Protein AF-A0A924GYK0-F1 (afdb_monomer)

Mean predicted aligned error: 9.65 Å

Secondary structure (DSSP, 8-state):
--------------GGGGS-----SS-SS--HHHHHHHHHHHHHHTTHHHHHHHHTTTSPPP--PPPPPPSSS---HHHHHHHHHHHHHHHHHH-

Solvent-accessible surface area (backbone atoms only — not comparable to full-atom values): 6607 Å² total; per-residue (Å²): 135,89,80,84,83,75,84,82,79,77,85,67,82,69,66,68,80,78,50,93,71,91,82,71,92,73,67,92,67,79,65,50,93,70,47,52,64,54,52,54,49,50,40,58,77,69,40,43,69,62,52,56,54,61,75,49,61,94,52,89,85,82,82,84,88,77,80,84,74,77,91,76,77,80,90,49,69,71,55,52,54,56,52,52,55,52,50,52,52,53,48,67,75,72,106

Radius of gyration: 27.18 Å; Cα contacts (8 Å, |Δi|>4): 11; chains: 1; bounding box: 61×27×86 Å

Structure (mmCIF, N/CA/C/O backbone):
data_AF-A0A924GYK0-F1
#
_entry.id   AF-A0A924GYK0-F1
#
loop_
_atom_site.group_PDB
_atom_site.id
_atom_site.type_symbol
_atom_site.label_atom_id
_atom_site.label_alt_id
_atom_site.label_comp_id
_atom_site.label_asym_id
_atom_site.label_entity_id
_atom_site.label_seq_id
_atom_site.pdbx_PDB_ins_code
_atom_site.Cartn_x
_atom_site.Cartn_y
_atom_site.Cartn_z
_atom_site.occupancy
_atom_site.B_iso_or_equiv
_atom_site.auth_seq_id
_atom_site.auth_comp_id
_atom_site.auth_asym_id
_atom_site.auth_atom_id
_atom_site.pdbx_PDB_model_num
ATOM 1 N N . MET A 1 1 ? -33.830 -2.738 63.306 1.00 40.16 1 MET A N 1
ATOM 2 C CA . MET A 1 1 ? -34.699 -1.722 62.683 1.00 40.16 1 MET A CA 1
ATOM 3 C C . MET A 1 1 ? -34.170 -1.481 61.288 1.00 40.16 1 MET A C 1
ATOM 5 O O . MET A 1 1 ? -33.022 -1.102 61.124 1.00 40.16 1 MET A O 1
ATOM 9 N N . THR A 1 2 ? -34.965 -1.897 60.314 1.00 41.59 2 THR A N 1
ATOM 10 C CA . THR A 1 2 ? -34.747 -1.769 58.875 1.00 41.59 2 THR A CA 1
ATOM 11 C C . THR A 1 2 ? -34.800 -0.307 58.460 1.00 41.59 2 THR A C 1
ATOM 13 O O . THR A 1 2 ? -35.796 0.340 58.770 1.00 41.59 2 THR A O 1
ATOM 16 N N . ASP A 1 3 ? -33.826 0.167 57.688 1.00 38.78 3 ASP A N 1
ATOM 17 C CA . ASP A 1 3 ? -34.046 1.338 56.843 1.00 38.78 3 ASP A 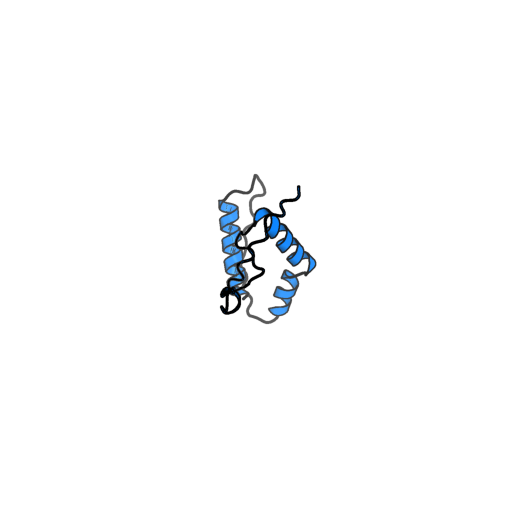CA 1
ATOM 18 C C . ASP A 1 3 ? -33.606 1.018 55.412 1.00 38.78 3 ASP A C 1
ATOM 20 O O . ASP A 1 3 ? -32.424 0.897 55.089 1.00 38.78 3 ASP A O 1
ATOM 24 N N . LYS A 1 4 ? -34.612 0.740 54.579 1.00 48.03 4 LYS A N 1
ATOM 25 C CA . LYS A 1 4 ? -34.498 0.616 53.128 1.00 48.03 4 LYS A CA 1
ATOM 26 C C . LYS A 1 4 ? -34.491 2.039 52.583 1.00 48.03 4 LYS A C 1
ATOM 28 O O . LYS A 1 4 ? -35.558 2.617 52.388 1.00 48.03 4 LYS A O 1
ATOM 33 N N . THR A 1 5 ? -33.319 2.591 52.296 1.00 41.81 5 THR A N 1
ATOM 34 C CA . THR A 1 5 ? -33.246 3.865 51.578 1.00 41.81 5 THR A CA 1
ATOM 35 C C . THR A 1 5 ? -33.668 3.632 50.130 1.00 41.81 5 THR A C 1
ATOM 37 O O . THR A 1 5 ? -33.025 2.900 49.377 1.00 41.81 5 THR A O 1
ATOM 40 N N . ALA A 1 6 ? -34.822 4.198 49.793 1.00 41.53 6 ALA A N 1
ATOM 41 C CA . ALA A 1 6 ? -35.544 4.012 48.550 1.00 41.53 6 ALA A CA 1
ATOM 42 C C . ALA A 1 6 ? -34.720 4.401 47.313 1.00 41.53 6 ALA A C 1
ATOM 44 O O . ALA A 1 6 ? -34.079 5.451 47.263 1.00 41.53 6 ALA A O 1
ATOM 45 N N . ALA A 1 7 ? -34.799 3.547 46.291 1.00 45.59 7 ALA A N 1
ATOM 46 C CA . ALA A 1 7 ? -34.376 3.845 44.935 1.00 45.59 7 ALA A CA 1
ATOM 47 C C . ALA A 1 7 ? -35.177 5.043 44.409 1.00 45.59 7 ALA A C 1
ATOM 49 O O . ALA A 1 7 ? -36.391 4.959 44.240 1.00 45.59 7 ALA A O 1
ATOM 50 N N . ASN A 1 8 ? -34.496 6.159 44.162 1.00 47.44 8 ASN A N 1
ATOM 51 C CA . ASN A 1 8 ? -35.094 7.328 43.534 1.00 47.44 8 ASN A CA 1
ATOM 52 C C . ASN A 1 8 ? -34.795 7.269 42.029 1.00 47.44 8 ASN A C 1
ATOM 54 O O . ASN A 1 8 ? -33.873 7.914 41.528 1.00 47.44 8 ASN A O 1
ATOM 58 N N . THR A 1 9 ? -35.534 6.416 41.315 1.00 50.16 9 THR A N 1
ATOM 59 C CA . THR A 1 9 ? -35.492 6.338 39.851 1.00 50.16 9 THR A CA 1
ATOM 60 C C . THR A 1 9 ? -36.303 7.501 39.289 1.00 50.16 9 THR A C 1
ATOM 62 O O . THR A 1 9 ? -37.510 7.409 39.091 1.00 50.16 9 THR A O 1
ATOM 65 N N . SER A 1 10 ? -35.637 8.628 39.046 1.00 52.41 10 SER A N 1
ATOM 66 C CA . SER A 1 10 ? -36.166 9.651 38.149 1.00 52.41 10 SER A CA 1
ATOM 67 C C . SER A 1 10 ? -36.164 9.071 36.734 1.00 52.41 10 SER A C 1
ATOM 69 O O . SER A 1 10 ? -35.122 9.039 36.079 1.00 52.41 10 SER A O 1
ATOM 71 N N . GLU A 1 11 ? -37.319 8.601 36.262 1.00 61.66 11 GLU A N 1
ATOM 72 C CA . GLU A 1 11 ? -37.545 8.322 34.843 1.00 61.66 11 GLU A CA 1
ATOM 73 C C . GLU A 1 11 ? -37.528 9.643 34.058 1.00 61.66 11 GLU A C 1
ATOM 75 O O . GLU A 1 11 ? -38.554 10.244 33.747 1.00 61.66 11 GLU A O 1
ATOM 80 N N . LYS A 1 12 ? -36.328 10.155 33.779 1.00 66.94 12 LYS A N 1
ATOM 81 C CA . LYS A 1 12 ? -36.128 11.168 32.745 1.00 66.94 12 LYS A CA 1
ATOM 82 C C . LYS A 1 12 ? -36.227 10.470 31.397 1.00 66.94 12 LYS A C 1
ATOM 84 O O . LYS A 1 12 ? -35.416 9.597 31.105 1.00 66.94 12 LYS A O 1
ATOM 89 N N . THR A 1 13 ? -37.194 10.877 30.579 1.00 74.94 13 THR A N 1
ATOM 90 C CA . THR A 1 13 ? -37.291 10.467 29.175 1.00 74.94 13 THR A CA 1
ATOM 91 C C . THR A 1 13 ? -35.947 10.704 28.484 1.00 74.94 13 THR A C 1
ATOM 93 O O . THR A 1 13 ? -35.474 11.841 28.417 1.00 74.94 13 THR A O 1
ATOM 96 N N . ASP A 1 14 ? -35.304 9.635 28.011 1.00 79.19 14 ASP A N 1
ATOM 97 C CA . ASP A 1 14 ? -34.033 9.737 27.299 1.00 79.19 14 ASP A CA 1
ATOM 98 C C . ASP A 1 14 ? -34.277 10.195 25.857 1.00 79.19 14 ASP A C 1
ATOM 100 O O . ASP A 1 14 ? -34.537 9.404 24.950 1.00 79.19 14 ASP A O 1
ATOM 104 N N . TYR A 1 15 ? -34.194 11.508 25.645 1.00 84.00 15 TYR A N 1
ATOM 105 C CA 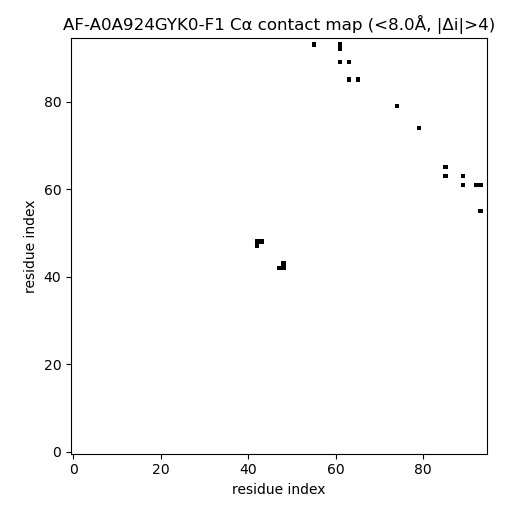. TYR A 1 15 ? -34.337 12.133 24.330 1.00 84.00 15 TYR A CA 1
ATOM 106 C C . TYR A 1 15 ? -33.225 11.742 23.343 1.00 84.00 15 TYR A C 1
ATOM 108 O O . TYR A 1 15 ? -33.316 12.090 22.171 1.00 84.00 15 TYR A O 1
ATOM 116 N N . ARG A 1 16 ? -32.175 11.012 23.756 1.00 81.12 16 ARG A N 1
ATOM 117 C CA . ARG A 1 16 ? -31.178 10.491 22.804 1.00 81.12 16 ARG A CA 1
ATOM 118 C C . ARG A 1 16 ? -31.802 9.540 21.788 1.00 81.12 16 ARG A C 1
ATOM 120 O O . ARG A 1 16 ? -31.389 9.558 20.635 1.00 81.12 16 ARG A O 1
ATOM 127 N N . ALA A 1 17 ? -32.815 8.771 22.191 1.00 82.19 17 ALA A N 1
ATOM 128 C CA . ALA A 1 17 ? -33.491 7.80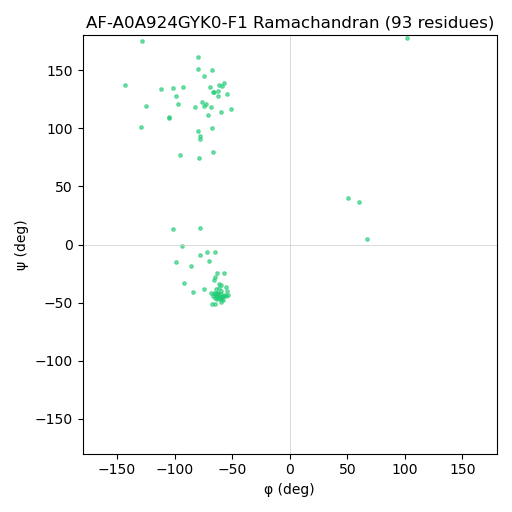8 21.324 1.00 82.19 17 ALA A CA 1
ATOM 129 C C . ALA A 1 17 ? -34.346 8.459 20.220 1.00 82.19 17 ALA A C 1
ATOM 131 O O . ALA A 1 17 ? -34.740 7.782 19.276 1.00 82.19 17 ALA A O 1
ATOM 132 N N . THR A 1 18 ? -34.639 9.762 20.319 1.00 88.19 18 THR A N 1
ATOM 133 C CA . THR A 1 18 ? -35.394 10.500 19.293 1.00 88.19 18 THR A CA 1
ATOM 134 C C . THR A 1 18 ? -34.490 11.200 18.274 1.00 88.19 18 THR A C 1
ATOM 136 O O . THR A 1 18 ? -34.990 11.836 17.346 1.00 88.19 18 THR A O 1
ATOM 139 N N . LEU A 1 19 ? -33.166 11.099 18.432 1.00 88.88 19 LEU A N 1
ATOM 140 C CA . LEU A 1 19 ? -32.178 11.716 17.554 1.00 88.88 19 LEU A CA 1
ATOM 141 C C . LEU A 1 19 ? -31.598 10.681 16.584 1.00 88.88 19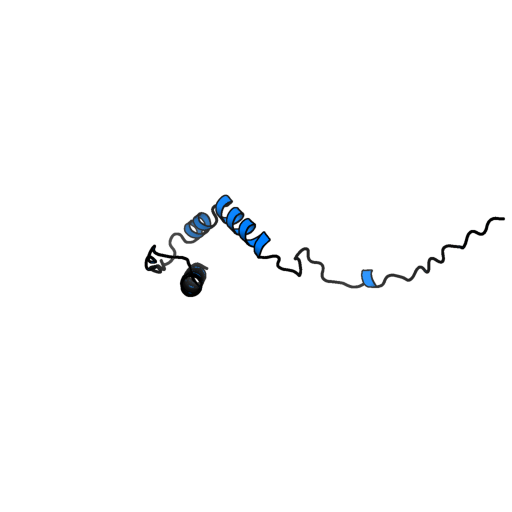 LEU A C 1
ATOM 143 O O . LEU A 1 19 ? -31.174 9.603 16.989 1.00 88.88 19 LEU A O 1
ATOM 147 N N . ASN A 1 20 ? -31.490 11.049 15.306 1.00 89.50 20 ASN A N 1
ATOM 148 C CA . ASN A 1 20 ? -30.796 10.245 14.295 1.00 89.50 20 ASN A CA 1
ATOM 149 C C . ASN A 1 20 ? -29.277 10.429 14.426 1.00 89.50 20 ASN A C 1
ATOM 151 O O . ASN A 1 20 ? -28.655 11.149 13.641 1.00 89.50 20 ASN A O 1
ATOM 155 N N . LEU A 1 21 ? -28.687 9.826 15.457 1.00 90.00 21 LEU A N 1
ATOM 156 C CA . LEU A 1 21 ? -27.240 9.826 15.645 1.00 90.00 21 LEU A CA 1
ATOM 157 C C . LEU A 1 21 ? -26.572 8.873 14.652 1.00 90.00 21 LEU A C 1
ATOM 159 O O . LEU A 1 21 ? -27.107 7.823 14.302 1.00 90.00 21 LEU A O 1
ATOM 163 N N . THR A 1 22 ? -25.385 9.252 14.188 1.00 90.31 22 THR A N 1
ATOM 164 C CA . THR A 1 22 ? -24.587 8.395 13.321 1.00 90.31 22 THR A CA 1
ATOM 165 C C . THR A 1 22 ? -23.928 7.297 14.146 1.00 90.31 22 THR A C 1
ATOM 167 O O . THR A 1 22 ? -23.161 7.564 15.070 1.00 90.31 22 THR A O 1
ATOM 170 N N . GLU A 1 23 ? -24.193 6.048 13.781 1.00 89.62 23 GLU A N 1
ATOM 171 C CA . GLU A 1 23 ? -23.532 4.881 14.355 1.00 89.62 23 GLU A CA 1
ATOM 172 C C . GLU A 1 23 ? -22.642 4.233 13.300 1.00 89.62 23 GLU A C 1
ATOM 174 O O . GLU A 1 23 ? -23.036 4.050 12.148 1.00 89.62 23 GLU A O 1
ATOM 179 N N . THR A 1 24 ? -21.408 3.905 13.680 1.00 94.62 24 THR A N 1
ATOM 180 C CA . THR A 1 24 ? -20.479 3.210 12.793 1.00 94.62 24 THR A CA 1
ATOM 181 C C . THR A 1 24 ? -19.634 2.213 13.576 1.00 94.62 24 THR A C 1
ATOM 183 O O . THR A 1 24 ? -19.126 2.552 14.647 1.00 94.62 24 THR A O 1
ATOM 186 N N . PRO A 1 25 ? -19.424 0.995 13.044 1.00 93.62 25 PRO A N 1
ATOM 187 C CA . PRO A 1 25 ? -18.454 0.064 13.606 1.00 93.62 25 PRO A CA 1
ATOM 188 C C . PRO A 1 25 ? -17.005 0.506 13.334 1.00 93.62 25 PRO A C 1
ATOM 190 O O . PRO A 1 25 ? -16.069 -0.128 13.821 1.00 93.62 25 PRO A O 1
ATOM 193 N N . PHE A 1 26 ? -16.790 1.562 12.536 1.00 94.19 26 PHE A N 1
ATOM 194 C CA . PHE A 1 26 ? -15.459 2.057 12.206 1.00 94.19 26 PHE A CA 1
ATOM 195 C C . PHE A 1 26 ? -14.784 2.680 13.441 1.00 94.19 26 PHE A C 1
ATOM 197 O O . PHE A 1 26 ? -15.273 3.681 13.973 1.00 94.19 26 PHE A O 1
ATOM 204 N N . PRO A 1 27 ? -13.644 2.134 13.902 1.00 93.38 27 PRO A N 1
ATOM 205 C CA . PRO A 1 27 ? -12.978 2.651 15.084 1.00 93.38 27 PRO A CA 1
ATOM 206 C C . PRO A 1 27 ? -12.376 4.028 14.799 1.00 93.38 27 PRO A C 1
ATOM 208 O O . PRO A 1 27 ? -11.684 4.223 13.802 1.00 93.38 27 PRO A O 1
ATOM 211 N N . MET A 1 28 ? -12.561 4.973 15.723 1.00 93.25 28 MET A N 1
ATOM 212 C CA . MET A 1 28 ? -11.953 6.305 15.598 1.00 93.25 28 MET A CA 1
ATOM 213 C C . MET A 1 28 ? -10.416 6.268 15.654 1.00 93.25 28 MET A C 1
ATOM 215 O O . MET A 1 28 ? -9.756 7.136 15.090 1.00 93.25 28 MET A O 1
ATOM 219 N N . ARG A 1 29 ? -9.825 5.279 16.343 1.00 94.56 29 ARG A N 1
ATOM 220 C CA . ARG A 1 29 ? -8.369 5.073 16.372 1.00 94.56 29 ARG A CA 1
ATOM 221 C C . ARG A 1 29 ? -7.951 4.086 15.289 1.00 94.56 29 ARG A C 1
ATOM 223 O O . ARG A 1 29 ? -8.538 3.017 15.163 1.00 94.56 29 ARG A O 1
ATOM 230 N N . GL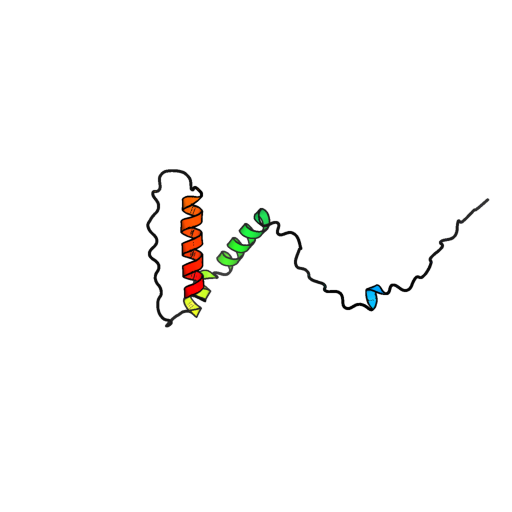Y A 1 30 ? -6.878 4.422 14.575 1.00 93.38 30 GLY A N 1
ATOM 231 C CA . GLY A 1 30 ? -6.349 3.590 13.498 1.00 93.38 30 GLY A CA 1
ATOM 232 C C . GLY A 1 30 ? -5.805 2.239 13.968 1.00 93.38 30 GLY A C 1
ATOM 233 O O . GLY A 1 30 ? -6.204 1.226 13.411 1.00 93.38 30 GLY A O 1
ATOM 234 N N . ASP A 1 31 ? -4.918 2.225 14.975 1.00 94.94 31 ASP A N 1
ATOM 235 C CA . ASP A 1 31 ? -4.128 1.044 15.406 1.00 94.94 31 ASP A CA 1
ATOM 236 C C . ASP A 1 31 ? -3.404 0.344 14.230 1.00 94.94 31 ASP A C 1
ATOM 238 O O . ASP A 1 31 ? -3.352 -0.883 14.126 1.00 94.94 31 ASP A O 1
ATOM 242 N N . LEU A 1 32 ? -2.870 1.159 13.306 1.00 96.19 32 LEU A N 1
ATOM 243 C CA . LEU A 1 32 ? -2.306 0.715 12.025 1.00 96.19 32 LEU A CA 1
ATOM 244 C C . LEU A 1 32 ? -1.196 -0.339 12.159 1.00 96.19 32 LEU A C 1
ATOM 246 O O . LEU A 1 32 ? -1.305 -1.348 11.466 1.00 96.19 32 LEU A O 1
ATOM 250 N N . PRO A 1 33 ? -0.218 -0.223 13.087 1.00 96.81 33 PRO A N 1
ATOM 251 C CA . PRO A 1 33 ? 0.842 -1.226 13.213 1.00 96.81 33 PRO A CA 1
ATOM 252 C C . PRO A 1 33 ? 0.336 -2.654 13.468 1.00 96.81 33 PRO A C 1
ATOM 254 O O . PRO A 1 33 ? 1.027 -3.614 13.140 1.00 96.81 33 PRO A O 1
ATOM 257 N N . LYS A 1 34 ? -0.866 -2.811 14.043 1.00 94.94 34 LYS A N 1
ATOM 258 C CA . LYS A 1 34 ? -1.495 -4.124 14.254 1.00 94.94 34 LYS A CA 1
ATOM 259 C C . LYS A 1 34 ? -2.403 -4.547 13.103 1.00 94.94 34 LYS A C 1
ATOM 261 O O . LYS A 1 34 ? -2.517 -5.738 12.832 1.00 94.94 34 LYS A O 1
ATOM 266 N N . ARG A 1 35 ? -3.076 -3.595 12.449 1.00 95.81 35 ARG A N 1
ATOM 267 C CA . ARG A 1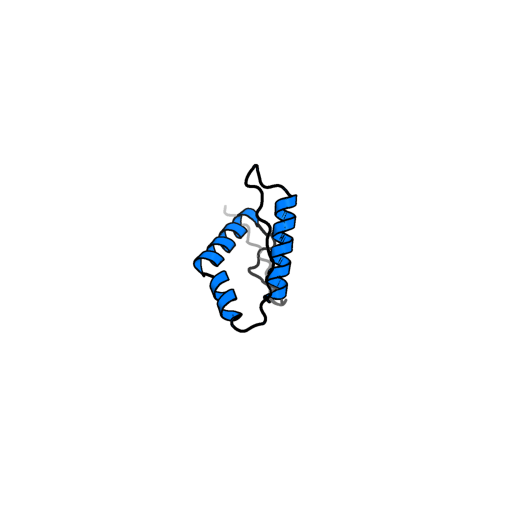 35 ? -4.071 -3.880 11.400 1.00 95.81 35 ARG A CA 1
ATOM 268 C C . ARG A 1 35 ? -3.449 -4.101 10.029 1.00 95.81 35 ARG A C 1
ATOM 270 O O . ARG A 1 35 ? -3.880 -5.008 9.324 1.00 95.81 35 ARG A O 1
ATOM 277 N N . GLU A 1 36 ? -2.441 -3.311 9.668 1.00 97.56 36 GLU A N 1
ATOM 278 C CA . GLU A 1 36 ? -1.803 -3.365 8.348 1.00 97.56 36 GLU A CA 1
ATOM 279 C C . GLU A 1 36 ? -1.254 -4.757 7.999 1.00 97.56 36 GLU A C 1
ATOM 281 O O . GLU A 1 36 ? -1.540 -5.224 6.894 1.00 97.56 36 GLU A O 1
ATOM 286 N N . PRO A 1 37 ? -0.574 -5.490 8.908 1.00 97.88 37 PRO A N 1
ATOM 287 C CA . PRO A 1 37 ? -0.146 -6.859 8.613 1.00 97.88 37 PRO A CA 1
ATOM 288 C C . PRO A 1 37 ? -1.314 -7.803 8.291 1.00 97.88 37 PRO A C 1
ATOM 290 O O . PRO A 1 37 ? -1.189 -8.677 7.435 1.00 97.88 37 PRO A O 1
ATOM 293 N N . GLY A 1 38 ? -2.463 -7.612 8.949 1.00 97.75 38 GLY A N 1
ATOM 294 C CA . GLY A 1 38 ? -3.681 -8.377 8.679 1.00 97.75 38 GLY A CA 1
ATOM 295 C C . GLY A 1 38 ? -4.249 -8.099 7.288 1.00 97.75 38 GLY A C 1
ATOM 296 O O . GLY A 1 38 ? -4.618 -9.038 6.588 1.00 97.75 38 GLY A O 1
ATOM 297 N N . TRP A 1 39 ? -4.254 -6.834 6.857 1.00 97.25 39 TRP A N 1
ATOM 298 C CA . TRP A 1 39 ? -4.699 -6.453 5.512 1.00 97.25 39 TRP A CA 1
ATOM 299 C C . TRP A 1 39 ? -3.808 -7.036 4.419 1.00 97.25 39 TRP A C 1
ATOM 301 O O . TRP A 1 39 ? -4.320 -7.572 3.441 1.00 97.25 39 TRP A O 1
ATOM 311 N N . VAL A 1 40 ? -2.482 -6.972 4.594 1.00 97.56 40 VAL A N 1
ATOM 312 C CA . VAL A 1 40 ? -1.531 -7.546 3.629 1.00 97.56 40 VAL A CA 1
ATOM 313 C C . VAL A 1 40 ? -1.768 -9.046 3.479 1.00 97.56 40 VAL A C 1
ATOM 315 O O . VAL A 1 40 ? -1.906 -9.527 2.355 1.00 97.56 40 VAL A O 1
ATOM 318 N N . LYS A 1 41 ? -1.911 -9.763 4.601 1.00 98.12 41 LYS A N 1
ATOM 319 C CA . LYS A 1 41 ? -2.217 -11.195 4.588 1.00 98.12 41 LYS A CA 1
ATOM 320 C C . LYS A 1 41 ? -3.537 -11.492 3.874 1.00 98.12 41 LYS A C 1
ATOM 322 O O . LYS A 1 41 ? -3.591 -12.378 3.030 1.00 98.12 41 LYS A O 1
ATOM 327 N N . GLU A 1 42 ? -4.591 -10.733 4.168 1.00 98.19 42 GLU A N 1
ATOM 328 C CA . GLU A 1 42 ? -5.885 -10.898 3.504 1.00 98.19 42 GLU A CA 1
ATOM 329 C C . GLU A 1 42 ? -5.777 -10.695 1.982 1.00 98.19 42 GLU A C 1
ATOM 331 O O . GLU A 1 42 ? -6.332 -11.479 1.210 1.00 98.19 42 GLU A O 1
ATOM 336 N N . TRP A 1 43 ? -5.033 -9.682 1.526 1.00 97.44 43 TRP A N 1
ATOM 337 C CA . TRP A 1 43 ? -4.817 -9.439 0.097 1.00 97.44 43 TRP A CA 1
ATOM 338 C C . TRP A 1 43 ? -4.058 -10.579 -0.587 1.00 97.44 43 TRP A C 1
ATOM 340 O O . TRP A 1 43 ? -4.373 -10.917 -1.735 1.00 97.44 43 TRP A O 1
ATOM 350 N N . GLU A 1 44 ? -3.074 -11.164 0.097 1.00 97.25 44 GLU A N 1
ATOM 351 C CA . GLU A 1 44 ? -2.313 -12.321 -0.377 1.00 97.25 44 GLU A CA 1
ATOM 352 C C . GLU A 1 44 ? -3.193 -13.573 -0.459 1.00 97.25 44 GLU A C 1
ATOM 354 O O . GLU A 1 44 ? -3.287 -14.175 -1.534 1.00 97.25 44 GLU A O 1
ATOM 359 N N . ASP A 1 45 ? -3.909 -13.897 0.621 1.00 98.06 45 ASP A N 1
ATOM 360 C CA . ASP A 1 45 ? -4.812 -15.051 0.720 1.00 98.06 45 ASP A CA 1
ATOM 361 C C . ASP A 1 45 ? -5.927 -14.981 -0.338 1.00 98.06 45 ASP A C 1
ATOM 363 O O . ASP A 1 45 ? -6.264 -15.970 -0.994 1.00 98.06 45 ASP A O 1
ATOM 367 N N . GLN A 1 46 ? -6.474 -13.786 -0.576 1.00 97.62 46 GLN A N 1
ATOM 368 C CA . GLN A 1 46 ? -7.494 -13.561 -1.601 1.00 97.62 46 GLN A CA 1
ATOM 369 C C . GLN A 1 46 ? -6.928 -13.487 -3.026 1.00 97.62 46 GLN A C 1
ATOM 371 O O . GLN A 1 46 ? -7.715 -13.415 -3.982 1.00 97.62 46 GLN A O 1
ATOM 376 N N . GLY A 1 47 ? -5.603 -13.448 -3.195 1.00 97.19 47 GLY A N 1
ATOM 377 C CA . GLY A 1 47 ? -4.944 -13.268 -4.485 1.00 97.19 47 GLY A CA 1
ATOM 378 C C . GLY A 1 47 ? -5.319 -11.952 -5.175 1.00 97.19 47 GLY A C 1
ATOM 379 O O . GLY A 1 47 ? -5.471 -11.926 -6.402 1.00 97.19 47 GLY A O 1
ATOM 380 N N . LEU A 1 48 ? -5.498 -10.868 -4.410 1.00 96.12 48 LEU A N 1
ATOM 381 C CA . LEU A 1 48 ? -6.031 -9.587 -4.888 1.00 96.12 48 LEU A CA 1
ATOM 382 C C . LEU A 1 48 ? -5.264 -9.053 -6.104 1.00 96.12 48 LEU A C 1
ATOM 384 O O . LEU A 1 48 ? -5.873 -8.645 -7.092 1.00 96.12 48 LEU A O 1
ATOM 388 N N . TYR A 1 49 ? -3.931 -9.126 -6.082 1.00 94.81 49 TYR A N 1
ATOM 389 C CA . TYR A 1 49 ? -3.107 -8.679 -7.206 1.00 94.81 49 TYR A CA 1
ATOM 390 C C . TYR A 1 49 ? -3.450 -9.417 -8.509 1.00 94.81 49 TYR A C 1
ATOM 392 O O . TYR A 1 49 ? -3.630 -8.788 -9.551 1.00 94.81 49 TYR A O 1
ATOM 400 N N . LYS A 1 50 ? -3.620 -10.746 -8.460 1.00 95.75 50 LYS A N 1
ATOM 401 C CA . LYS A 1 50 ? -3.986 -11.551 -9.638 1.00 95.75 50 LYS A CA 1
ATOM 402 C C . LYS A 1 50 ? -5.364 -11.154 -10.171 1.00 95.75 50 LYS A C 1
ATOM 404 O O . LYS A 1 50 ? -5.519 -10.997 -11.380 1.00 95.75 50 LYS A O 1
ATOM 409 N N . LYS A 1 51 ? -6.333 -10.925 -9.277 1.00 95.75 51 LYS A N 1
ATOM 410 C CA . LYS A 1 51 ? -7.678 -10.442 -9.637 1.00 95.75 51 LYS A CA 1
ATOM 411 C C . LYS A 1 51 ? -7.618 -9.078 -10.329 1.00 95.75 51 LYS A C 1
ATOM 413 O O . LYS A 1 51 ? -8.216 -8.911 -11.387 1.00 95.75 51 LYS A O 1
ATOM 418 N N . LEU A 1 52 ? -6.830 -8.142 -9.797 1.00 94.06 52 LEU A N 1
ATOM 419 C CA . LEU A 1 52 ? -6.619 -6.824 -10.404 1.00 94.06 52 LEU A CA 1
ATOM 420 C C . LEU A 1 52 ? -5.974 -6.914 -11.796 1.00 94.06 52 LEU A C 1
ATOM 422 O O . LEU A 1 52 ? -6.325 -6.138 -12.684 1.00 94.06 52 LEU A O 1
ATOM 42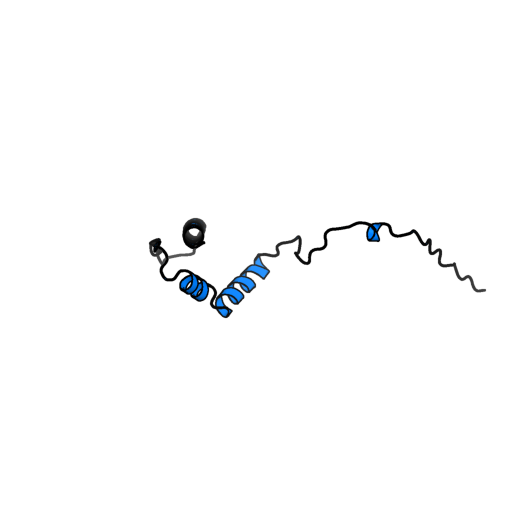6 N N . ARG A 1 53 ? -5.042 -7.855 -12.011 1.00 93.06 53 ARG A N 1
ATOM 427 C CA . ARG A 1 53 ? -4.443 -8.093 -13.336 1.00 93.06 53 ARG A CA 1
ATOM 428 C C . ARG A 1 53 ? -5.443 -8.685 -14.326 1.00 93.06 53 ARG A C 1
ATOM 430 O O . ARG A 1 53 ? -5.468 -8.237 -15.467 1.00 93.06 53 ARG A O 1
ATOM 437 N N . ALA A 1 54 ? -6.265 -9.638 -13.888 1.00 94.88 54 ALA A N 1
ATOM 438 C CA . ALA A 1 54 ? -7.302 -10.246 -14.719 1.00 94.88 54 ALA A CA 1
ATOM 439 C C . ALA A 1 54 ? -8.385 -9.232 -15.125 1.00 94.88 54 ALA A C 1
ATOM 441 O O . ALA A 1 54 ? -8.767 -9.176 -16.290 1.00 94.88 54 ALA A O 1
ATOM 442 N N . ALA A 1 55 ? -8.820 -8.380 -14.190 1.00 93.88 55 ALA A N 1
ATOM 443 C CA . ALA A 1 55 ? -9.822 -7.343 -14.443 1.00 93.88 55 ALA A CA 1
ATOM 444 C C . ALA A 1 55 ? -9.364 -6.286 -15.464 1.00 93.88 55 ALA A C 1
ATOM 446 O O . ALA A 1 55 ? -10.192 -5.655 -16.109 1.00 93.88 55 ALA A O 1
ATOM 447 N N . ARG A 1 56 ? -8.048 -6.100 -15.622 1.00 92.62 56 ARG A N 1
ATOM 448 C CA . ARG A 1 56 ? -7.446 -5.144 -16.564 1.00 92.62 56 ARG A CA 1
ATOM 449 C C . ARG A 1 56 ? -6.911 -5.796 -17.844 1.00 92.62 56 ARG A C 1
ATOM 451 O O . ARG A 1 56 ? -6.177 -5.150 -18.595 1.00 92.62 56 ARG A O 1
ATOM 458 N N . CYS A 1 57 ? -7.263 -7.051 -18.125 1.00 93.81 57 CYS A N 1
ATOM 459 C CA . CYS A 1 57 ? -6.945 -7.677 -19.409 1.00 93.81 57 CYS A CA 1
ATOM 460 C C . CYS A 1 57 ? -7.528 -6.859 -20.574 1.00 93.81 57 CYS A C 1
ATOM 462 O O . CYS A 1 57 ? -8.653 -6.381 -20.496 1.00 93.81 57 CYS A O 1
ATOM 464 N N . ASN A 1 58 ? -6.761 -6.713 -21.658 1.00 93.94 58 ASN A N 1
ATOM 465 C CA . ASN A 1 58 ? -7.119 -5.957 -22.872 1.00 93.94 58 ASN A CA 1
ATOM 466 C C . ASN A 1 58 ? -7.256 -4.429 -22.721 1.00 93.94 58 ASN A C 1
ATOM 468 O O . ASN A 1 58 ? -7.584 -3.760 -23.697 1.00 93.94 58 ASN A O 1
ATOM 472 N N . HIS A 1 59 ? -6.953 -3.858 -21.553 1.00 92.62 59 HIS A N 1
ATOM 473 C CA . HIS A 1 59 ? -6.782 -2.410 -21.416 1.00 92.62 59 HIS A CA 1
ATOM 474 C C . HIS A 1 59 ? -5.397 -1.964 -21.907 1.00 92.62 59 HIS A C 1
ATOM 476 O O . HIS A 1 59 ? -4.462 -2.768 -22.000 1.00 92.62 59 HIS A O 1
ATOM 482 N N . GLU A 1 60 ? -5.253 -0.666 -22.187 1.00 92.69 60 GLU A N 1
ATOM 483 C CA . GLU A 1 60 ? -3.963 -0.064 -22.520 1.00 92.69 60 GLU A CA 1
ATOM 484 C C . GLU A 1 60 ? -2.925 -0.369 -21.430 1.00 92.69 60 GLU A C 1
ATOM 486 O O . GLU A 1 60 ? -3.167 -0.204 -20.229 1.00 92.69 60 GLU A O 1
ATOM 491 N N . LYS A 1 61 ? -1.760 -0.872 -21.851 1.00 92.31 61 LYS A N 1
ATOM 492 C CA . LYS A 1 61 ? -0.705 -1.279 -20.926 1.00 92.31 61 LYS A CA 1
ATOM 493 C C . LYS A 1 61 ? 0.100 -0.064 -20.493 1.00 92.31 61 LYS A C 1
ATOM 495 O O . LYS A 1 61 ? 0.819 0.527 -21.289 1.00 92.31 61 LYS A O 1
ATOM 500 N N . PHE A 1 62 ? 0.073 0.215 -19.199 1.00 94.38 62 PHE A N 1
ATOM 501 C CA . PHE A 1 62 ? 1.037 1.092 -18.550 1.00 94.38 62 PHE A CA 1
ATOM 502 C C . PHE A 1 62 ? 2.125 0.252 -17.867 1.00 94.38 62 PHE A C 1
ATOM 504 O O . PHE A 1 62 ? 1.814 -0.663 -17.099 1.00 94.38 62 PHE A O 1
ATOM 511 N N . VAL A 1 63 ? 3.397 0.548 -18.148 1.00 94.25 63 VAL A N 1
ATOM 512 C CA . VAL A 1 63 ? 4.556 -0.157 -17.577 1.00 94.25 63 VAL A CA 1
ATOM 513 C C . VAL A 1 63 ? 5.479 0.859 -16.915 1.00 94.25 63 VAL A C 1
ATOM 515 O O . VAL A 1 63 ? 6.012 1.745 -17.575 1.00 94.25 63 VAL A O 1
ATOM 518 N N . LEU A 1 64 ? 5.681 0.712 -15.605 1.00 95.19 64 LEU A N 1
ATOM 519 C CA . LEU A 1 64 ? 6.637 1.504 -14.837 1.00 95.19 64 LEU A CA 1
ATOM 520 C C . LEU A 1 64 ? 7.857 0.637 -14.520 1.00 95.19 64 LEU A C 1
ATOM 522 O O . LEU A 1 64 ? 7.764 -0.295 -13.723 1.00 95.19 64 LEU A O 1
ATOM 526 N N . HIS A 1 65 ? 8.995 0.935 -15.145 1.00 95.50 65 HIS A N 1
ATOM 527 C CA . HIS A 1 65 ? 10.241 0.227 -14.869 1.00 95.50 65 HIS A CA 1
ATOM 528 C C . HIS A 1 65 ? 10.801 0.636 -13.502 1.00 95.50 65 HIS A C 1
ATOM 530 O O . HIS A 1 65 ? 11.083 1.807 -13.244 1.00 95.50 65 HIS A O 1
ATOM 536 N N . ASP A 1 66 ? 10.969 -0.341 -12.616 1.00 93.75 66 ASP A N 1
ATOM 537 C CA . ASP A 1 66 ? 11.568 -0.144 -11.303 1.00 93.75 66 ASP A CA 1
ATOM 538 C C . ASP A 1 66 ? 13.051 -0.525 -11.344 1.00 93.75 66 ASP A C 1
ATOM 540 O O . ASP A 1 66 ? 13.402 -1.656 -11.673 1.00 93.75 66 ASP A O 1
ATOM 544 N N . GLY A 1 67 ? 13.929 0.428 -11.028 1.00 91.69 67 GLY A N 1
ATOM 545 C CA . GLY A 1 67 ? 15.362 0.162 -10.918 1.00 91.69 67 GLY A CA 1
ATOM 546 C C . GLY A 1 67 ? 15.654 -0.786 -9.746 1.00 91.69 67 GLY A C 1
ATOM 547 O O . GLY A 1 67 ? 15.146 -0.534 -8.643 1.00 91.69 67 GLY A O 1
ATOM 548 N N . PRO A 1 68 ? 16.453 -1.853 -9.945 1.00 89.81 68 PRO A N 1
ATOM 549 C CA . PRO A 1 68 ? 16.797 -2.769 -8.867 1.00 89.81 68 PRO A CA 1
ATOM 550 C C . PRO A 1 68 ? 17.578 -2.008 -7.783 1.00 89.81 68 PRO A C 1
ATOM 552 O O . PRO A 1 68 ? 18.543 -1.312 -8.110 1.00 89.81 68 PRO A O 1
ATOM 555 N N . PRO A 1 69 ? 17.173 -2.083 -6.502 1.00 88.44 69 PRO A N 1
ATOM 556 C CA . PRO A 1 69 ? 17.962 -1.491 -5.432 1.00 88.44 69 PRO A CA 1
ATOM 557 C C . PRO A 1 69 ? 19.275 -2.264 -5.275 1.00 88.44 69 PRO A C 1
ATOM 559 O O . PRO A 1 69 ? 19.325 -3.475 -5.505 1.00 88.44 69 PRO A O 1
ATOM 562 N N . TYR A 1 70 ? 20.332 -1.584 -4.834 1.00 87.69 70 TYR A N 1
ATOM 563 C CA . TYR A 1 70 ? 21.525 -2.287 -4.375 1.00 87.69 70 TYR A CA 1
ATOM 564 C C . TYR A 1 70 ? 21.167 -3.140 -3.156 1.00 87.69 70 TYR A C 1
ATOM 566 O O . TYR A 1 70 ? 20.557 -2.649 -2.210 1.00 87.69 70 TYR A O 1
ATOM 574 N N . ALA A 1 71 ? 21.575 -4.408 -3.157 1.00 85.38 71 ALA A N 1
ATOM 575 C CA . ALA A 1 71 ? 21.292 -5.351 -2.071 1.00 85.38 71 ALA A CA 1
ATOM 576 C C . ALA A 1 71 ? 22.197 -5.162 -0.832 1.00 85.38 71 ALA A C 1
ATOM 578 O O . ALA A 1 71 ? 22.262 -6.032 0.032 1.00 85.38 71 ALA A O 1
ATOM 579 N N . ASN A 1 72 ? 22.908 -4.034 -0.746 1.00 84.69 72 ASN A N 1
ATOM 580 C CA . ASN A 1 72 ? 23.885 -3.759 0.299 1.00 84.69 72 ASN A CA 1
ATOM 581 C C . ASN A 1 72 ? 23.296 -2.754 1.295 1.00 84.69 72 ASN A C 1
ATOM 583 O O . ASN A 1 72 ? 23.171 -1.571 0.984 1.00 84.69 72 ASN A O 1
ATOM 587 N N . GLY A 1 73 ? 22.973 -3.220 2.501 1.00 86.56 73 GLY A N 1
ATOM 588 C CA . GLY A 1 73 ? 22.530 -2.371 3.608 1.00 86.56 73 GLY A CA 1
ATOM 589 C C . GLY A 1 73 ? 21.023 -2.377 3.864 1.00 86.56 73 GLY A C 1
ATOM 590 O O . GLY A 1 73 ? 20.242 -3.050 3.194 1.00 86.56 73 GLY A O 1
ATOM 591 N N . GLN A 1 74 ? 20.626 -1.648 4.906 1.00 94.00 74 GLN A N 1
ATOM 592 C CA . GLN A 1 74 ? 19.235 -1.561 5.337 1.00 94.00 74 GLN A CA 1
ATOM 593 C C .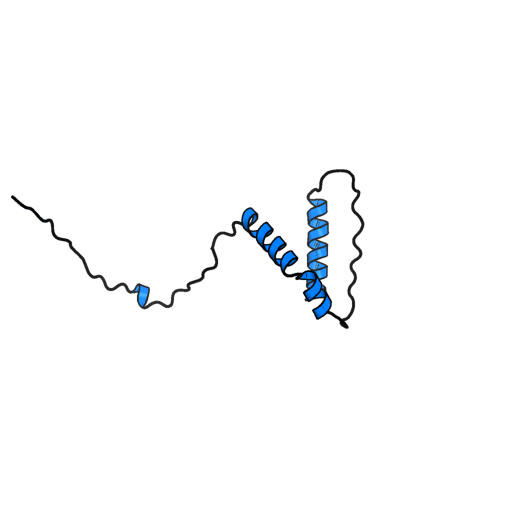 GLN A 1 74 ? 18.432 -0.577 4.480 1.00 94.00 74 GLN A C 1
ATOM 595 O O . GLN A 1 74 ? 18.944 0.426 3.978 1.00 94.00 74 GLN A O 1
ATOM 600 N N . ILE A 1 75 ? 17.133 -0.850 4.369 1.00 93.38 75 ILE A N 1
ATOM 601 C CA . ILE A 1 75 ? 16.162 0.076 3.787 1.00 93.38 75 ILE A CA 1
ATOM 602 C C . ILE A 1 75 ? 16.132 1.353 4.634 1.00 93.38 75 ILE A C 1
ATOM 604 O O . ILE A 1 75 ? 16.100 1.314 5.860 1.00 93.38 75 ILE A O 1
ATOM 608 N N . HIS A 1 76 ? 16.101 2.495 3.956 1.00 94.19 76 HIS A N 1
ATOM 609 C CA . HIS A 1 76 ? 16.041 3.822 4.566 1.00 94.19 76 HIS A CA 1
ATOM 610 C C . HIS A 1 76 ? 14.890 4.635 3.964 1.00 94.19 76 HIS A C 1
ATOM 612 O O . HIS A 1 76 ? 14.275 4.222 2.982 1.00 94.19 76 HIS A O 1
ATOM 618 N N . MET A 1 77 ? 14.633 5.839 4.479 1.00 95.94 77 MET A N 1
ATOM 619 C CA . MET A 1 77 ? 13.498 6.667 4.039 1.00 95.94 77 MET A CA 1
ATOM 620 C C . MET A 1 77 ? 13.459 6.927 2.527 1.00 95.94 77 MET A C 1
ATOM 622 O O . MET A 1 77 ? 12.399 6.828 1.920 1.00 95.94 77 MET A O 1
ATOM 626 N N . GLY A 1 78 ? 14.608 7.165 1.885 1.00 94.38 78 GLY A N 1
ATOM 627 C CA . GLY A 1 78 ? 14.678 7.268 0.418 1.00 94.38 78 GLY A CA 1
ATOM 628 C C . GLY A 1 78 ? 14.131 6.044 -0.339 1.00 94.38 78 GLY A C 1
ATOM 629 O O . GLY A 1 78 ? 13.457 6.204 -1.355 1.00 94.38 78 GLY A O 1
ATOM 630 N N . HIS A 1 79 ? 14.337 4.827 0.175 1.00 95.50 79 HIS A N 1
ATOM 631 C CA . HIS A 1 79 ? 13.737 3.622 -0.401 1.00 95.50 79 HIS A CA 1
ATOM 632 C C . HIS A 1 79 ? 12.213 3.635 -0.249 1.00 95.50 79 HIS A C 1
ATOM 634 O O . HIS A 1 79 ? 11.510 3.357 -1.221 1.00 95.50 79 HIS A O 1
ATOM 640 N N . ALA A 1 80 ? 11.708 4.004 0.933 1.00 95.81 80 ALA A N 1
ATOM 641 C CA . ALA A 1 80 ? 10.273 4.094 1.192 1.00 95.81 80 ALA A CA 1
ATOM 642 C C . ALA A 1 80 ? 9.598 5.105 0.254 1.00 95.81 80 ALA A C 1
ATOM 644 O O . ALA A 1 80 ? 8.639 4.757 -0.430 1.00 95.81 80 ALA A O 1
ATOM 645 N N . VAL A 1 81 ? 10.151 6.317 0.134 1.00 97.50 81 VAL A N 1
ATOM 646 C CA . VAL A 1 81 ? 9.624 7.360 -0.763 1.00 97.50 81 VAL A CA 1
ATOM 647 C C . VAL A 1 81 ? 9.590 6.873 -2.214 1.00 97.50 81 VAL A C 1
ATOM 649 O O . VAL A 1 81 ? 8.556 6.968 -2.872 1.00 97.50 81 VAL A O 1
ATOM 652 N N . ASN A 1 82 ? 10.683 6.280 -2.705 1.00 96.19 82 ASN A N 1
ATOM 653 C CA . ASN A 1 82 ? 10.756 5.738 -4.064 1.00 96.19 82 ASN A CA 1
ATOM 654 C C . ASN A 1 82 ? 9.686 4.662 -4.327 1.00 96.19 82 ASN A C 1
ATOM 656 O O . ASN A 1 82 ? 9.034 4.692 -5.369 1.00 96.19 82 ASN A O 1
ATOM 660 N N . LYS A 1 83 ? 9.486 3.715 -3.400 1.00 96.56 83 LYS A N 1
ATOM 661 C CA . LYS A 1 83 ? 8.515 2.625 -3.589 1.00 96.56 83 LYS A CA 1
ATOM 662 C C . LYS A 1 83 ? 7.066 3.089 -3.431 1.00 96.56 83 LYS A C 1
ATOM 664 O O . LYS A 1 83 ? 6.235 2.680 -4.235 1.00 96.56 83 LYS A O 1
ATOM 669 N N . ILE A 1 84 ? 6.777 3.98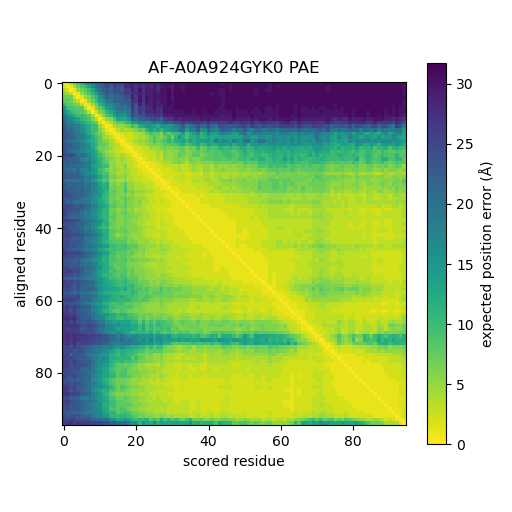6 -2.485 1.00 97.50 84 ILE A N 1
ATOM 670 C CA . ILE A 1 84 ? 5.431 4.549 -2.292 1.00 97.50 84 ILE A CA 1
ATOM 671 C C . ILE A 1 84 ? 5.001 5.352 -3.525 1.00 97.50 84 ILE A C 1
ATOM 673 O O . ILE A 1 84 ? 3.908 5.137 -4.039 1.00 97.50 84 ILE A O 1
ATOM 677 N N . LEU A 1 85 ? 5.865 6.224 -4.058 1.00 97.88 85 LEU A N 1
ATOM 678 C CA . LEU A 1 85 ? 5.528 7.016 -5.248 1.00 97.88 85 LEU A CA 1
ATOM 679 C C . LEU A 1 85 ? 5.273 6.133 -6.475 1.00 97.88 85 LEU A C 1
ATOM 681 O O . LEU A 1 85 ? 4.321 6.363 -7.221 1.00 97.88 85 LEU A O 1
ATOM 685 N N . LYS A 1 86 ? 6.095 5.095 -6.669 1.00 97.44 86 LYS A N 1
ATOM 686 C CA . LYS A 1 86 ? 5.899 4.120 -7.748 1.00 97.44 86 LYS A CA 1
ATOM 687 C C . LYS A 1 86 ? 4.568 3.381 -7.606 1.00 97.44 86 LYS A C 1
ATOM 689 O O . LYS A 1 86 ? 3.844 3.261 -8.592 1.00 97.44 86 LYS A O 1
ATOM 694 N N . ASP A 1 87 ? 4.221 2.948 -6.396 1.00 96.81 87 ASP A N 1
ATOM 695 C CA . ASP A 1 87 ? 2.947 2.282 -6.112 1.00 96.81 87 ASP A CA 1
ATOM 696 C C . ASP A 1 87 ? 1.738 3.203 -6.364 1.00 96.81 87 ASP A C 1
ATOM 698 O O . ASP A 1 87 ? 0.782 2.791 -7.020 1.00 96.81 87 ASP A O 1
ATOM 702 N N . MET A 1 88 ? 1.805 4.476 -5.953 1.00 97.62 88 MET A N 1
ATOM 703 C CA . MET A 1 88 ? 0.753 5.464 -6.240 1.00 97.62 88 MET A CA 1
ATOM 704 C C . MET A 1 88 ? 0.531 5.647 -7.747 1.00 97.62 88 MET A C 1
ATOM 706 O O . MET A 1 88 ? -0.614 5.648 -8.198 1.00 97.62 88 MET A O 1
ATOM 710 N N . ILE A 1 89 ? 1.606 5.760 -8.537 1.00 97.00 89 ILE A N 1
ATOM 711 C CA . ILE A 1 89 ? 1.515 5.909 -9.999 1.00 97.00 89 ILE A CA 1
ATOM 712 C C . ILE A 1 89 ? 0.908 4.655 -10.639 1.00 97.00 89 ILE A C 1
ATOM 714 O O . ILE A 1 89 ? 0.020 4.770 -11.484 1.00 97.00 89 ILE A O 1
ATOM 718 N N . VAL A 1 90 ? 1.360 3.462 -10.237 1.00 95.62 90 VAL A N 1
ATOM 719 C CA . VAL A 1 90 ? 0.827 2.194 -10.759 1.00 95.62 90 VAL A CA 1
ATOM 720 C C . VAL A 1 90 ? -0.660 2.066 -10.433 1.00 95.62 90 VAL A C 1
ATOM 722 O O . VAL A 1 90 ? -1.443 1.779 -11.336 1.00 95.62 90 VAL A O 1
ATOM 725 N N . LYS A 1 91 ? -1.072 2.355 -9.193 1.00 94.56 91 LYS A N 1
ATOM 726 C CA . LYS A 1 91 ? -2.484 2.332 -8.784 1.00 94.56 91 LYS A CA 1
ATOM 727 C C . LYS A 1 91 ? -3.322 3.351 -9.552 1.00 94.56 91 LYS A C 1
ATOM 729 O O . LYS A 1 91 ? -4.373 2.984 -10.055 1.00 94.56 91 LYS A O 1
ATOM 734 N N . ALA A 1 92 ? -2.850 4.586 -9.718 1.00 95.00 92 ALA A N 1
ATOM 735 C CA . ALA A 1 92 ? -3.590 5.629 -10.433 1.00 95.00 92 ALA A CA 1
ATOM 736 C C . ALA A 1 92 ? -3.769 5.341 -11.934 1.00 95.00 92 ALA A C 1
ATOM 738 O O . ALA A 1 92 ? -4.750 5.773 -12.524 1.00 95.00 92 ALA A O 1
ATOM 739 N N . ARG A 1 93 ? -2.829 4.627 -12.569 1.00 92.25 93 ARG A N 1
ATOM 740 C CA . ARG A 1 93 ? -2.944 4.205 -13.978 1.00 92.25 93 ARG A CA 1
ATOM 741 C C . ARG A 1 93 ? -3.719 2.892 -14.147 1.00 92.25 93 ARG A C 1
ATOM 743 O O . ARG A 1 93 ? -4.161 2.584 -15.252 1.00 92.25 93 ARG A O 1
ATOM 750 N N . GLN A 1 94 ? -3.846 2.113 -13.071 1.00 84.25 94 GLN A N 1
ATOM 751 C CA . GLN A 1 94 ? -4.536 0.822 -13.035 1.00 84.25 94 GLN A CA 1
ATOM 752 C C . GLN A 1 94 ? -5.971 0.896 -12.481 1.00 84.25 94 GLN A C 1
ATOM 754 O O . GLN A 1 94 ? -6.723 -0.063 -12.663 1.00 84.25 94 GLN A O 1
ATOM 759 N N . LEU A 1 95 ? -6.368 1.983 -11.822 1.00 76.44 95 LEU A N 1
ATOM 760 C CA . LEU A 1 95 ? -7.759 2.293 -11.462 1.00 76.44 95 LEU A CA 1
ATOM 761 C C . LEU A 1 95 ? -8.425 3.112 -12.562 1.00 76.44 95 LEU A C 1
ATOM 763 O O . LEU A 1 95 ? -9.562 2.721 -12.893 1.00 76.44 95 LEU A O 1
#

pLDDT: mean 87.38, std 15.96, range [38.78, 98.19]

Sequence (95 aa):
MTDKTAANTSEKTDYRATLNLTETPFPMRGDLPKREPGWVKEWEDQGLYKKLRAARCNHEKFVLHDGPPYANGQIHMGHAVNKILKDMIVKARQL

Foldseek 3Di:
DDDDPDDPPPPDPDCVVVDPDDDDPDDPDCVCVVVVVVVVVVCVVVVVVVVLVVVCPPPDDDDDDDDDDDPPDDDDPVNVVSVVVVVVVVVVVSD